Protein AF-A0A978SFB2-F1 (afdb_monomer_lite)

Secondary structure (DSSP, 8-state):
--EEEEEE--TTGGG-HHHHHHHHHHHHHHHH-TTSEEEEEETTTSPPPP--HHHHHHHTHHHH----SS-S------S-EEEETTT--EEE-TTSTT-HHHHHHHHH---EEEE-STT--

Foldseek 3Di:
DAEAEQEAQALPPPPDPVVVVSVVVVVVVCVVVVPYHYDYYYCSVVPDDDCDPVNVCVLCVVQQVPDPDDDDDDSQDQPFWWAQPVPGRIARPCPRPVHRQVVCCVPPVTHTDDTPDPPDD

Radius of gyration: 20.22 Å; chains: 1; bounding box: 39×28×58 Å

Sequence (121 aa):
MTHILHLDASSRGDHSISRTLSKEFINQWKTAHPDDTVTYRDIGHHPVPFVSEDWIAAAYEECLRVGDSRTERLRQRWIHLRICQTCGKMLCCDSSKNQHARRHYEEIGHAVISSVELGEE

Structure (mmCIF, N/CA/C/O backbone):
data_AF-A0A978SFB2-F1
#
_entry.id   AF-A0A978SFB2-F1
#
loop_
_atom_site.group_PDB
_atom_site.id
_atom_site.type_symbol
_atom_site.label_atom_id
_atom_site.label_alt_id
_atom_site.label_comp_id
_atom_site.label_asym_id
_atom_site.label_entity_id
_atom_site.label_seq_id
_atom_site.pdbx_PDB_ins_code
_atom_site.Cartn_x
_atom_site.Cartn_y
_atom_site.Cartn_z
_atom_site.occupancy
_atom_site.B_iso_or_equiv
_atom_site.auth_seq_id
_atom_site.auth_comp_id
_atom_site.auth_asym_id
_atom_site.auth_atom_id
_atom_site.pdbx_PDB_model_num
ATOM 1 N N . MET A 1 1 ? -19.684 3.973 2.010 1.00 85.50 1 MET A N 1
ATOM 2 C CA . MET A 1 1 ? -18.824 2.804 2.248 1.00 85.50 1 MET A CA 1
ATOM 3 C C . MET A 1 1 ? -17.411 3.214 1.911 1.00 85.50 1 MET A C 1
ATOM 5 O O . MET A 1 1 ? -17.116 3.483 0.751 1.00 85.50 1 MET A O 1
ATOM 9 N N . THR A 1 2 ? -16.588 3.358 2.936 1.00 94.88 2 THR A N 1
ATOM 10 C CA . THR A 1 2 ? -15.177 3.715 2.810 1.00 94.88 2 THR A CA 1
ATOM 11 C C . THR A 1 2 ? -14.344 2.438 2.839 1.00 94.88 2 THR A C 1
ATOM 13 O O . THR A 1 2 ? -14.651 1.496 3.574 1.00 94.88 2 THR A O 1
ATOM 16 N N . HIS A 1 3 ? -13.274 2.405 2.048 1.00 95.56 3 HIS A N 1
ATOM 17 C CA . HIS A 1 3 ? -12.271 1.347 2.090 1.00 95.56 3 HIS A CA 1
ATOM 18 C C . HIS A 1 3 ? -10.974 1.934 2.643 1.00 95.56 3 HIS A C 1
ATOM 20 O O . HIS A 1 3 ? -10.376 2.812 2.025 1.00 95.56 3 HIS A O 1
ATOM 26 N N . ILE A 1 4 ? -10.550 1.468 3.815 1.00 97.31 4 ILE A N 1
ATOM 27 C CA . ILE A 1 4 ? -9.327 1.923 4.476 1.00 97.31 4 ILE A CA 1
ATOM 28 C C . ILE A 1 4 ? -8.217 0.906 4.233 1.00 97.31 4 ILE A C 1
ATOM 30 O O . ILE A 1 4 ? -8.391 -0.286 4.480 1.00 97.31 4 ILE A O 1
ATOM 34 N N . LEU A 1 5 ? -7.051 1.385 3.803 1.00 97.38 5 LEU A N 1
ATOM 35 C CA . LEU A 1 5 ? -5.811 0.616 3.825 1.00 97.38 5 LEU A CA 1
ATOM 36 C C . LEU A 1 5 ? -5.027 0.978 5.092 1.00 97.38 5 LEU A C 1
ATOM 38 O O . LEU A 1 5 ? -4.457 2.064 5.185 1.00 97.38 5 LEU A O 1
ATOM 42 N N . HIS A 1 6 ? -4.988 0.071 6.065 1.00 97.62 6 HIS A N 1
ATOM 43 C CA . HIS A 1 6 ? -4.147 0.206 7.255 1.00 97.62 6 HIS A CA 1
ATOM 44 C C . HIS A 1 6 ? -2.778 -0.416 6.972 1.00 97.62 6 HIS A C 1
ATOM 46 O O . HIS A 1 6 ? -2.651 -1.636 6.865 1.00 97.62 6 HIS A O 1
ATOM 52 N N . LEU A 1 7 ? -1.760 0.436 6.838 1.00 97.31 7 LEU A N 1
ATOM 53 C CA . LEU A 1 7 ? -0.389 0.041 6.528 1.00 97.31 7 LEU A CA 1
ATOM 54 C C . LEU A 1 7 ? 0.543 0.319 7.711 1.00 97.31 7 LEU A C 1
ATOM 56 O O . LEU A 1 7 ? 0.753 1.472 8.085 1.00 97.31 7 LEU A O 1
ATOM 60 N N . ASP A 1 8 ? 1.146 -0.734 8.263 1.00 97.50 8 ASP A N 1
ATOM 61 C CA . ASP A 1 8 ? 2.161 -0.609 9.311 1.00 97.50 8 ASP A CA 1
ATOM 62 C C . ASP A 1 8 ? 3.572 -0.770 8.731 1.00 97.50 8 ASP A C 1
ATOM 64 O O . ASP A 1 8 ? 3.889 -1.774 8.092 1.00 97.50 8 ASP A O 1
ATOM 68 N N . ALA A 1 9 ? 4.443 0.204 9.008 1.00 96.31 9 ALA A N 1
ATOM 69 C CA . ALA A 1 9 ? 5.827 0.225 8.518 1.00 96.31 9 ALA A CA 1
ATOM 70 C C . ALA A 1 9 ? 6.893 -0.037 9.595 1.00 96.31 9 ALA A C 1
ATOM 72 O O . ALA A 1 9 ? 8.054 -0.286 9.285 1.00 96.31 9 ALA A O 1
ATOM 73 N N . SER A 1 10 ? 6.533 0.034 10.877 1.00 97.19 10 SER A N 1
ATOM 74 C CA . SER A 1 10 ? 7.507 -0.118 11.960 1.00 97.19 10 SER A CA 1
ATOM 75 C C . SER A 1 10 ? 7.981 -1.566 12.084 1.00 97.19 10 SER A C 1
ATOM 77 O O . SER A 1 10 ? 7.171 -2.453 12.308 1.00 97.19 10 SER A O 1
ATOM 79 N N . SER A 1 11 ? 9.285 -1.826 12.068 1.00 94.94 11 SER A N 1
ATOM 80 C CA . SER A 1 11 ? 9.842 -3.174 12.287 1.00 94.94 11 SER A CA 1
ATOM 81 C C . SER A 1 11 ? 9.791 -3.657 13.746 1.00 94.94 11 SER A C 1
ATOM 83 O O . SER A 1 11 ? 10.181 -4.780 14.041 1.00 94.94 11 SER A O 1
ATOM 85 N N . ARG A 1 12 ? 9.333 -2.818 14.686 1.00 95.50 12 ARG A N 1
ATOM 86 C CA . ARG A 1 12 ? 9.421 -3.069 16.139 1.00 95.50 12 ARG A CA 1
ATOM 87 C C . ARG A 1 12 ? 8.321 -3.976 16.713 1.00 95.50 12 ARG A C 1
ATOM 89 O O . ARG A 1 12 ? 8.287 -4.150 17.929 1.00 95.50 12 ARG A O 1
ATOM 96 N N . GLY A 1 13 ? 7.420 -4.499 15.878 1.00 91.31 13 GLY A N 1
ATOM 97 C CA . GLY A 1 13 ? 6.294 -5.345 16.292 1.00 91.31 13 GLY A CA 1
ATOM 98 C C . GLY A 1 13 ? 5.540 -4.824 17.516 1.00 91.31 13 GLY A C 1
ATOM 99 O O . GLY A 1 13 ? 5.177 -3.648 17.557 1.00 91.31 13 GLY A O 1
ATOM 100 N N . ASP A 1 14 ? 5.351 -5.679 18.519 1.00 91.19 14 ASP A N 1
ATOM 101 C CA . ASP A 1 14 ? 4.582 -5.380 19.739 1.00 91.19 14 ASP A CA 1
ATOM 102 C C . ASP A 1 14 ? 5.169 -4.239 20.587 1.00 91.19 14 ASP A C 1
ATOM 104 O O . ASP A 1 14 ? 4.476 -3.635 21.402 1.00 91.19 14 ASP A O 1
ATOM 108 N N . HIS A 1 15 ? 6.440 -3.886 20.379 1.00 96.50 15 HIS A N 1
ATOM 109 C CA . HIS A 1 15 ? 7.087 -2.756 21.050 1.00 96.50 15 HIS A CA 1
ATOM 110 C C . HIS A 1 15 ? 6.945 -1.433 20.280 1.00 96.50 15 HIS A C 1
ATOM 112 O O . HIS A 1 15 ? 7.594 -0.437 20.622 1.00 96.50 15 HIS A O 1
ATOM 118 N N . SER A 1 16 ? 6.161 -1.413 19.202 1.00 98.12 16 SER A N 1
ATOM 119 C CA . SER A 1 16 ? 5.967 -0.237 18.364 1.00 98.12 16 SER A CA 1
ATOM 120 C C . SER A 1 16 ? 4.798 0.623 18.834 1.00 98.12 16 SER A C 1
ATOM 122 O O . SER A 1 16 ? 3.635 0.260 18.684 1.00 98.12 16 SER A O 1
ATOM 124 N N . ILE A 1 17 ? 5.108 1.830 19.307 1.00 98.19 17 ILE A N 1
ATOM 125 C CA . ILE A 1 17 ? 4.091 2.821 19.686 1.00 98.19 17 ILE A CA 1
ATOM 126 C C . ILE A 1 17 ? 3.215 3.201 18.482 1.00 98.19 17 ILE A C 1
ATOM 128 O O . ILE A 1 17 ? 2.004 3.337 18.630 1.00 98.19 17 ILE A O 1
ATOM 132 N N . SER A 1 18 ? 3.792 3.340 17.281 1.00 98.00 18 SER A N 1
ATOM 133 C CA . SER A 1 18 ? 3.015 3.731 16.099 1.00 98.00 18 SER A CA 1
ATOM 134 C C . SER A 1 18 ? 2.014 2.659 15.669 1.00 98.00 18 SER A C 1
ATOM 136 O O . SER A 1 18 ? 0.905 3.017 15.285 1.00 98.00 18 SER A O 1
ATOM 138 N N . ARG A 1 19 ? 2.358 1.369 15.803 1.00 97.88 19 ARG A N 1
ATOM 139 C CA . ARG A 1 19 ? 1.421 0.256 15.561 1.00 97.88 19 ARG A CA 1
ATOM 140 C C . ARG A 1 19 ? 0.288 0.231 16.580 1.00 97.88 19 ARG A C 1
ATOM 142 O O . ARG A 1 19 ? -0.860 0.001 16.218 1.00 97.88 19 ARG A O 1
ATOM 149 N N . THR A 1 20 ? 0.595 0.494 17.851 1.00 98.19 20 THR A N 1
ATOM 150 C CA . THR A 1 20 ? -0.435 0.591 18.893 1.00 98.19 20 THR A CA 1
ATOM 151 C C . THR A 1 20 ? -1.424 1.708 18.571 1.00 98.19 20 THR A C 1
ATOM 153 O O . THR A 1 20 ? -2.628 1.479 18.580 1.00 98.19 20 THR A O 1
ATOM 156 N N . LEU A 1 21 ? -0.934 2.899 18.216 1.00 98.25 21 LEU A N 1
ATOM 157 C CA . LEU A 1 21 ? -1.797 4.038 17.891 1.00 98.25 21 LEU A CA 1
ATOM 158 C C . LEU A 1 21 ? -2.650 3.799 16.635 1.00 98.25 21 LEU A C 1
ATOM 160 O O . LEU A 1 21 ? -3.844 4.096 16.649 1.00 98.25 21 LEU A O 1
ATOM 164 N N . SER A 1 22 ? -2.068 3.250 15.562 1.00 97.62 22 SER A N 1
ATOM 165 C CA . SER A 1 22 ? -2.809 2.953 14.327 1.00 97.62 22 SER A CA 1
ATOM 166 C C . SER A 1 22 ? -3.882 1.881 14.551 1.00 97.62 22 SER A C 1
ATOM 168 O O . SER A 1 22 ? -5.009 2.029 14.075 1.00 97.62 22 SER A O 1
ATOM 170 N N . LYS A 1 23 ? -3.580 0.850 15.351 1.00 97.50 23 LYS A N 1
ATOM 171 C CA . LYS A 1 23 ? -4.546 -0.178 15.760 1.00 97.50 23 LYS A CA 1
ATOM 172 C C . LYS A 1 23 ? -5.716 0.411 16.548 1.00 97.50 23 LYS A C 1
ATOM 174 O O . LYS A 1 23 ? -6.864 0.095 16.243 1.00 97.50 23 LYS A O 1
ATOM 179 N N . GLU A 1 24 ? -5.448 1.282 17.520 1.00 98.19 24 GLU A N 1
ATOM 180 C CA . GLU A 1 24 ? -6.506 1.935 18.301 1.00 98.19 24 GLU A CA 1
ATOM 181 C C . GLU A 1 24 ? -7.415 2.807 17.429 1.00 98.19 24 GLU A C 1
ATOM 183 O O . GLU A 1 24 ? -8.638 2.762 17.573 1.00 98.19 24 GLU A O 1
ATOM 188 N N . PHE A 1 25 ? -6.845 3.537 16.467 1.00 98.25 25 PHE A N 1
ATOM 189 C CA . PHE A 1 25 ? -7.629 4.299 15.497 1.00 98.25 25 PHE A CA 1
ATOM 190 C C . PHE A 1 25 ? -8.574 3.399 14.685 1.00 98.25 25 PHE A C 1
ATOM 192 O O . PHE A 1 25 ? -9.766 3.685 14.591 1.00 98.25 25 PHE A O 1
ATOM 199 N N . ILE A 1 26 ? -8.072 2.289 14.133 1.00 98.25 26 ILE A N 1
ATOM 200 C CA . ILE A 1 26 ? -8.886 1.366 13.326 1.00 98.25 26 ILE A CA 1
ATOM 201 C C . ILE A 1 26 ? -9.980 0.689 14.160 1.00 98.25 26 ILE A C 1
ATOM 203 O O . ILE A 1 26 ? -11.112 0.563 13.688 1.00 98.25 26 ILE A O 1
ATOM 207 N N . ASN A 1 27 ? -9.681 0.308 15.406 1.00 98.00 27 ASN A N 1
ATOM 208 C CA . ASN A 1 27 ? -10.673 -0.254 16.327 1.00 98.00 27 ASN A CA 1
ATOM 209 C C . ASN A 1 27 ? -11.828 0.729 16.573 1.00 98.00 27 ASN A C 1
ATOM 211 O O . ASN A 1 27 ? -13.003 0.355 16.490 1.00 98.00 27 ASN A O 1
ATOM 215 N N . GLN A 1 28 ? -11.505 2.000 16.828 1.00 98.38 28 GLN A N 1
ATOM 216 C CA . GLN A 1 28 ? -12.510 3.047 17.019 1.00 98.38 28 GLN A CA 1
ATOM 217 C C . GLN A 1 28 ? -13.284 3.323 15.725 1.00 98.38 28 GLN A C 1
ATOM 219 O O . GLN A 1 28 ? -14.511 3.425 15.759 1.00 98.38 28 GLN A O 1
ATOM 224 N N . TRP A 1 29 ? -12.602 3.355 14.575 1.00 98.06 29 TRP A N 1
ATOM 225 C CA . TRP A 1 29 ? -13.246 3.556 13.278 1.00 98.06 29 TRP A CA 1
ATOM 226 C C . TRP A 1 29 ? -14.285 2.479 12.987 1.00 98.06 29 TRP A C 1
ATOM 228 O O . TRP A 1 29 ? -15.422 2.810 12.673 1.00 98.06 29 TRP A O 1
ATOM 238 N N . LYS A 1 30 ? -13.924 1.198 13.124 1.00 97.50 30 LYS A N 1
ATOM 239 C CA . LYS A 1 30 ? -14.837 0.075 12.861 1.00 97.50 30 LYS A CA 1
ATOM 240 C C . LYS A 1 30 ? -15.991 -0.002 13.853 1.00 97.50 30 LYS A C 1
ATOM 242 O O . LYS A 1 30 ? -17.050 -0.503 13.494 1.00 97.50 30 LYS A O 1
ATOM 247 N N . THR A 1 31 ? -15.804 0.518 15.064 1.00 98.06 31 THR A N 1
ATOM 248 C CA . THR A 1 31 ? -16.894 0.673 16.035 1.00 98.06 31 THR A CA 1
ATOM 249 C C . THR A 1 31 ? -17.905 1.721 15.561 1.00 98.06 31 THR A C 1
ATOM 251 O O . THR A 1 31 ? -19.106 1.481 15.629 1.00 98.06 31 THR A O 1
ATOM 254 N N . ALA A 1 32 ? -17.435 2.865 15.052 1.00 98.00 32 ALA A N 1
ATOM 255 C CA . ALA A 1 32 ? -18.300 3.940 14.559 1.00 98.00 32 ALA A CA 1
ATOM 256 C C . ALA A 1 32 ? -18.884 3.670 13.156 1.00 98.00 32 ALA A C 1
ATOM 258 O O . ALA A 1 32 ? -19.985 4.121 12.849 1.00 98.00 32 ALA A O 1
ATOM 259 N N . HIS A 1 33 ? -18.160 2.925 12.318 1.00 98.00 33 HIS A N 1
ATOM 260 C CA . HIS A 1 33 ? -18.487 2.647 10.919 1.00 98.00 33 HIS A CA 1
ATOM 261 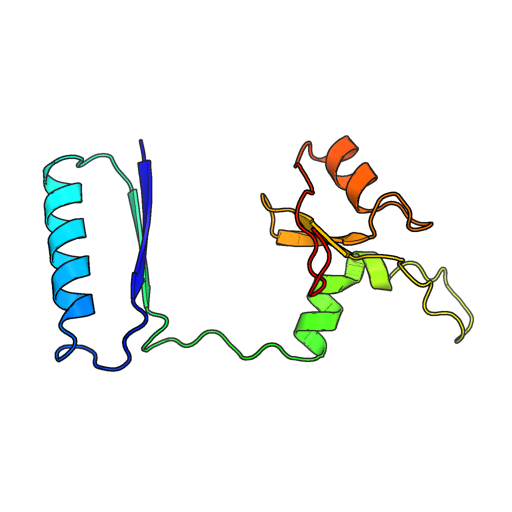C C . HIS A 1 33 ? -18.385 1.134 10.648 1.00 98.00 33 HIS A C 1
ATOM 263 O O . HIS A 1 33 ? -17.430 0.666 10.014 1.00 98.00 33 HIS A O 1
ATOM 269 N N . PRO A 1 34 ? -19.344 0.331 11.145 1.00 96.94 34 PRO A N 1
ATOM 270 C CA . PRO A 1 34 ? -19.273 -1.129 11.066 1.00 96.94 34 PRO A CA 1
ATOM 271 C C . PRO A 1 34 ? -19.259 -1.653 9.626 1.00 96.94 34 PRO A C 1
ATOM 273 O O . PRO A 1 34 ? -18.593 -2.657 9.357 1.00 96.94 34 PRO A O 1
ATOM 276 N N . ASP A 1 35 ? -19.902 -0.937 8.703 1.00 97.62 35 ASP A N 1
ATOM 277 C CA . ASP A 1 35 ? -20.036 -1.321 7.293 1.00 97.62 35 ASP A CA 1
ATOM 278 C C . ASP A 1 35 ? -18.815 -0.959 6.429 1.00 97.62 35 ASP A C 1
ATOM 280 O O . ASP A 1 35 ? -18.721 -1.380 5.275 1.00 97.62 35 ASP A O 1
ATOM 284 N N . ASP A 1 36 ? -17.858 -0.192 6.961 1.00 97.62 36 ASP A N 1
ATOM 285 C CA . ASP A 1 36 ? -16.640 0.154 6.230 1.00 97.62 36 ASP A CA 1
ATOM 286 C C . ASP A 1 36 ? -15.652 -1.018 6.196 1.00 97.62 36 ASP A C 1
ATOM 288 O O . ASP A 1 36 ? -15.547 -1.824 7.128 1.00 97.62 36 ASP A O 1
ATOM 292 N N . THR A 1 37 ? -14.884 -1.118 5.114 1.00 97.56 37 THR A N 1
ATOM 293 C CA . THR A 1 37 ? -13.915 -2.206 4.924 1.00 97.56 37 THR A CA 1
ATOM 294 C C . THR A 1 37 ? -12.515 -1.737 5.296 1.00 97.56 37 THR A C 1
ATOM 296 O O . THR A 1 37 ? -12.108 -0.643 4.911 1.00 97.56 37 THR A O 1
ATOM 299 N N . VAL A 1 38 ? -11.753 -2.579 5.997 1.00 97.38 38 VAL A N 1
ATOM 300 C CA . VAL A 1 38 ? -10.344 -2.316 6.318 1.00 97.38 38 VAL A CA 1
ATOM 301 C C . VAL A 1 38 ? -9.486 -3.442 5.758 1.00 97.38 38 VAL A C 1
ATOM 303 O O . VAL A 1 38 ? -9.664 -4.603 6.121 1.00 97.38 38 VAL A O 1
ATOM 306 N N . THR A 1 39 ? -8.536 -3.087 4.900 1.00 97.50 39 THR A N 1
ATOM 307 C CA . THR A 1 39 ? -7.483 -3.981 4.416 1.00 97.50 39 THR A CA 1
ATOM 308 C C . THR A 1 39 ? -6.213 -3.694 5.205 1.00 97.50 39 THR A C 1
ATOM 310 O O . THR A 1 39 ? -5.743 -2.558 5.224 1.00 97.50 39 THR A O 1
ATOM 313 N N . TYR A 1 40 ? -5.648 -4.712 5.852 1.00 96.75 40 TYR A N 1
ATOM 314 C CA . TYR A 1 40 ? -4.413 -4.585 6.627 1.00 96.75 40 TYR A CA 1
ATOM 315 C C . TYR A 1 40 ? -3.189 -5.045 5.826 1.00 96.75 40 TYR A C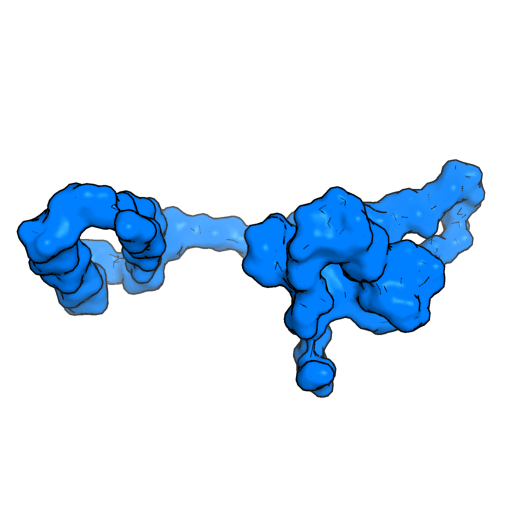 1
ATOM 317 O O . TYR A 1 40 ? -3.221 -6.104 5.193 1.00 96.75 40 TYR A O 1
ATOM 325 N N . ARG A 1 41 ? -2.091 -4.280 5.876 1.00 95.94 41 ARG A N 1
ATOM 326 C CA . ARG A 1 41 ? -0.800 -4.644 5.278 1.00 95.94 41 ARG A CA 1
ATOM 327 C C . ARG A 1 41 ? 0.361 -4.284 6.204 1.00 95.94 41 ARG A C 1
ATOM 329 O O . ARG A 1 41 ? 0.651 -3.115 6.433 1.00 95.94 41 ARG A O 1
ATOM 336 N N . ASP A 1 42 ? 1.086 -5.297 6.661 1.00 96.38 42 ASP A N 1
ATOM 337 C CA . ASP A 1 42 ? 2.296 -5.117 7.465 1.00 96.38 42 ASP A CA 1
ATOM 338 C C . ASP A 1 42 ? 3.545 -5.172 6.577 1.00 96.38 42 ASP A C 1
ATOM 340 O O . ASP A 1 42 ? 4.008 -6.255 6.224 1.00 96.38 42 ASP A O 1
ATOM 344 N N . ILE A 1 43 ? 4.097 -4.013 6.210 1.00 96.12 43 ILE A N 1
ATOM 345 C CA . ILE A 1 43 ? 5.349 -3.952 5.436 1.00 96.12 43 ILE A CA 1
ATOM 346 C C . ILE A 1 43 ? 6.598 -3.970 6.327 1.00 96.12 43 ILE A C 1
ATOM 348 O O . ILE A 1 43 ? 7.697 -4.186 5.826 1.00 96.12 43 ILE A O 1
ATOM 352 N N . GLY A 1 44 ? 6.444 -3.743 7.636 1.00 94.06 44 GLY A N 1
ATOM 353 C CA . GLY A 1 44 ? 7.549 -3.792 8.593 1.00 94.06 44 GLY A CA 1
ATOM 354 C C . GLY A 1 44 ? 8.047 -5.217 8.852 1.00 94.06 44 GLY A C 1
ATOM 355 O O . GLY A 1 44 ? 9.244 -5.409 9.052 1.00 94.06 44 GLY A O 1
ATOM 356 N N . HIS A 1 45 ? 7.148 -6.206 8.824 1.00 94.25 45 HIS A N 1
ATOM 357 C CA . HIS A 1 45 ? 7.484 -7.631 8.944 1.00 94.25 45 HIS A CA 1
ATOM 358 C C . HIS A 1 45 ? 7.396 -8.401 7.621 1.00 94.25 45 HIS A C 1
ATOM 360 O O . HIS A 1 45 ? 8.100 -9.397 7.458 1.00 94.25 45 HIS A O 1
ATOM 366 N N . HIS A 1 46 ? 6.575 -7.951 6.667 1.00 93.19 46 HIS A N 1
ATOM 367 C CA . HIS A 1 46 ? 6.513 -8.519 5.317 1.00 93.19 46 HIS A CA 1
ATOM 368 C C . HIS A 1 46 ? 6.993 -7.482 4.297 1.00 93.19 46 HIS A C 1
ATOM 370 O O . HIS A 1 46 ? 6.169 -6.863 3.607 1.00 93.19 46 HIS A O 1
ATOM 376 N N . PRO A 1 47 ? 8.319 -7.259 4.216 1.00 89.25 47 PRO A N 1
ATOM 377 C CA . PRO A 1 47 ? 8.878 -6.219 3.374 1.00 89.25 47 PRO A CA 1
ATOM 378 C C . PRO A 1 47 ? 8.484 -6.434 1.917 1.00 89.25 47 PRO A C 1
ATOM 380 O O . PRO A 1 47 ? 8.383 -7.560 1.422 1.00 89.25 47 PRO A O 1
ATOM 383 N N . VAL A 1 48 ? 8.256 -5.322 1.226 1.00 88.56 48 VAL A N 1
ATOM 384 C CA . VAL A 1 48 ? 8.073 -5.339 -0.223 1.00 88.56 48 VAL A CA 1
ATOM 385 C C . VAL A 1 48 ? 9.401 -5.782 -0.851 1.00 88.56 48 VAL A C 1
ATOM 387 O O . VAL A 1 48 ? 10.453 -5.323 -0.394 1.00 88.56 48 VAL A O 1
ATOM 390 N N . PRO A 1 49 ? 9.389 -6.672 -1.861 1.00 84.75 49 PRO A N 1
ATOM 391 C CA . PRO A 1 49 ? 10.600 -7.015 -2.592 1.00 84.75 49 PRO A CA 1
ATOM 392 C C . PRO A 1 49 ? 11.300 -5.759 -3.112 1.00 84.75 49 PRO A C 1
ATOM 394 O O . PRO A 1 49 ? 10.646 -4.784 -3.488 1.00 84.75 49 PRO A O 1
ATOM 397 N N . PHE A 1 50 ? 12.630 -5.791 -3.154 1.00 85.25 50 PHE A N 1
ATOM 398 C CA . PHE A 1 50 ? 13.382 -4.729 -3.808 1.00 85.25 50 PHE A CA 1
ATOM 399 C C . PHE A 1 50 ? 12.986 -4.628 -5.281 1.00 85.25 50 PHE A C 1
ATOM 401 O O . PHE A 1 50 ? 12.702 -5.633 -5.936 1.00 85.25 50 PHE A O 1
ATOM 408 N N . VAL A 1 51 ? 13.011 -3.404 -5.799 1.00 82.69 51 VAL A N 1
ATOM 409 C CA . VAL A 1 51 ? 12.859 -3.153 -7.230 1.00 82.69 51 VAL A CA 1
ATOM 410 C C . VAL A 1 51 ? 14.041 -3.802 -7.956 1.00 82.69 51 VAL A C 1
ATOM 412 O O . VAL A 1 51 ? 15.189 -3.423 -7.727 1.00 82.69 51 VAL A O 1
ATOM 415 N N . SER A 1 52 ? 13.763 -4.798 -8.798 1.00 79.31 52 SER A N 1
ATOM 416 C CA . SER A 1 52 ? 14.758 -5.499 -9.620 1.00 79.31 52 SER A CA 1
ATOM 417 C C . SER A 1 52 ? 14.729 -5.019 -11.072 1.00 79.31 52 SER A C 1
ATOM 419 O O . SER A 1 52 ? 13.766 -4.386 -11.502 1.00 79.31 52 SER A O 1
ATOM 421 N N . GLU A 1 53 ? 15.765 -5.348 -11.849 1.00 73.31 53 GLU A N 1
ATOM 422 C CA . GLU A 1 53 ? 15.767 -5.099 -13.298 1.00 73.31 53 GLU A CA 1
ATOM 423 C C . GLU A 1 53 ? 14.597 -5.809 -13.992 1.00 73.31 53 GLU A C 1
ATOM 425 O O . GLU A 1 53 ? 13.916 -5.188 -14.801 1.00 73.31 53 GLU A O 1
ATOM 430 N N . ASP A 1 54 ? 14.290 -7.052 -13.612 1.00 71.00 54 ASP A N 1
ATOM 431 C CA . ASP A 1 54 ? 13.130 -7.783 -14.138 1.00 71.00 54 ASP A CA 1
ATOM 432 C C . ASP A 1 54 ? 11.807 -7.093 -13.786 1.00 71.00 54 ASP A C 1
ATOM 434 O O . ASP A 1 54 ? 10.916 -6.994 -14.627 1.00 71.00 54 ASP A O 1
ATOM 438 N N . TRP A 1 55 ? 11.676 -6.575 -12.558 1.00 78.50 55 TRP A N 1
ATOM 439 C CA . TRP A 1 55 ? 10.499 -5.804 -12.157 1.00 78.50 55 TRP A CA 1
ATOM 440 C C . TRP A 1 55 ? 10.382 -4.518 -12.975 1.00 78.50 55 TRP A C 1
ATOM 442 O O . TRP A 1 55 ? 9.293 -4.193 -13.434 1.00 78.50 55 TRP A O 1
ATOM 452 N N . ILE A 1 56 ? 11.497 -3.812 -13.198 1.00 73.06 56 ILE A N 1
ATOM 453 C CA . ILE A 1 56 ? 11.565 -2.617 -14.048 1.00 73.06 56 ILE A CA 1
ATOM 454 C C . ILE A 1 56 ? 11.132 -2.988 -15.470 1.00 73.06 56 ILE A C 1
ATOM 456 O O . ILE A 1 56 ? 10.196 -2.396 -15.998 1.00 73.06 56 ILE A O 1
ATOM 460 N N . ALA A 1 57 ? 11.749 -4.000 -16.078 1.00 68.62 57 ALA A N 1
ATOM 461 C CA . ALA A 1 57 ? 11.436 -4.444 -17.430 1.00 68.62 57 ALA A CA 1
ATOM 462 C C . ALA A 1 57 ? 9.959 -4.840 -17.580 1.00 68.62 57 ALA A C 1
ATOM 464 O O . ALA A 1 57 ? 9.319 -4.411 -18.537 1.00 68.62 57 ALA A O 1
ATOM 465 N N . ALA A 1 58 ? 9.400 -5.579 -16.618 1.00 65.94 58 ALA A N 1
ATOM 466 C CA . ALA A 1 58 ? 7.986 -5.949 -16.598 1.00 65.94 58 ALA A CA 1
ATOM 467 C C . ALA A 1 58 ? 7.069 -4.729 -16.412 1.00 65.94 58 ALA A C 1
ATOM 469 O O . ALA A 1 58 ? 6.081 -4.570 -17.128 1.00 65.94 58 ALA A O 1
ATOM 470 N N . ALA A 1 59 ? 7.412 -3.818 -15.498 1.00 70.06 59 ALA A N 1
ATOM 471 C CA . ALA A 1 59 ? 6.648 -2.595 -15.273 1.00 70.06 59 ALA A CA 1
ATOM 472 C C . ALA A 1 59 ? 6.628 -1.687 -16.517 1.00 70.06 59 ALA A C 1
ATOM 474 O O . ALA A 1 59 ? 5.653 -0.968 -16.731 1.00 70.06 59 ALA A O 1
ATOM 475 N N . TYR A 1 60 ? 7.667 -1.758 -17.356 1.00 68.81 60 TYR A N 1
ATOM 476 C CA . TYR A 1 60 ? 7.794 -1.025 -18.618 1.00 68.81 60 TYR A CA 1
ATOM 477 C C . TYR A 1 60 ? 7.498 -1.867 -19.870 1.00 68.81 60 TYR A C 1
ATOM 479 O O . TYR A 1 60 ? 7.710 -1.372 -20.981 1.00 68.81 60 TYR A O 1
ATOM 487 N N . GLU A 1 61 ? 7.007 -3.106 -19.735 1.00 65.62 61 GLU A N 1
ATOM 488 C CA . GLU A 1 61 ? 6.928 -4.073 -20.841 1.00 65.62 61 GLU A CA 1
ATOM 489 C C . GLU A 1 61 ? 6.135 -3.514 -22.027 1.00 65.62 61 GLU A C 1
ATOM 491 O O . GLU A 1 61 ? 6.578 -3.600 -23.167 1.00 65.62 61 GLU A O 1
ATOM 496 N N . GLU A 1 62 ? 5.021 -2.825 -21.777 1.00 64.50 62 GLU A N 1
ATOM 497 C CA . GLU A 1 62 ? 4.181 -2.229 -22.825 1.00 64.50 62 GLU A CA 1
ATOM 498 C C . GLU A 1 62 ? 4.925 -1.146 -23.638 1.00 64.50 62 GLU A C 1
ATOM 500 O O . GLU A 1 62 ? 4.747 -1.033 -24.851 1.00 64.50 62 GLU A O 1
ATOM 505 N N . CYS A 1 63 ? 5.850 -0.409 -23.014 1.00 60.56 63 CYS A N 1
ATOM 506 C CA . CYS A 1 63 ? 6.716 0.549 -23.708 1.00 60.56 63 CYS A CA 1
ATOM 507 C C . CYS A 1 63 ? 7.927 -0.106 -24.380 1.00 60.56 63 CYS A C 1
ATOM 509 O O . CYS A 1 63 ? 8.389 0.382 -25.413 1.00 60.56 63 CYS A O 1
ATOM 511 N N . LEU A 1 64 ? 8.426 -1.203 -23.811 1.00 58.34 64 LEU A N 1
ATOM 512 C CA . LEU A 1 64 ? 9.582 -1.951 -24.302 1.00 58.34 64 LEU A CA 1
ATOM 513 C C . LEU A 1 64 ? 9.245 -2.880 -25.479 1.00 58.34 64 LEU A C 1
ATOM 515 O O . LEU A 1 64 ? 10.106 -3.122 -26.322 1.00 58.34 64 LEU A O 1
ATOM 519 N N . ARG A 1 65 ? 8.006 -3.383 -25.574 1.00 56.06 65 ARG A N 1
ATOM 520 C CA . ARG A 1 65 ? 7.600 -4.419 -26.543 1.00 56.06 65 ARG A CA 1
ATOM 521 C C . ARG A 1 65 ? 7.322 -3.905 -27.957 1.00 56.06 65 ARG A C 1
ATOM 523 O O . ARG A 1 65 ? 7.092 -4.713 -28.852 1.00 56.06 65 ARG A O 1
ATOM 530 N N . VAL A 1 66 ? 7.369 -2.592 -28.207 1.00 50.78 66 VAL A N 1
ATOM 531 C CA . VAL A 1 66 ? 7.235 -2.045 -29.573 1.00 50.78 66 VAL A CA 1
ATOM 532 C C . VAL A 1 66 ? 8.587 -2.083 -30.295 1.00 50.78 66 VAL A C 1
ATOM 534 O O . VAL A 1 66 ? 9.203 -1.063 -30.605 1.00 50.78 66 VAL A O 1
ATOM 537 N N . GLY A 1 67 ? 9.038 -3.305 -30.560 1.00 46.25 67 GLY A N 1
ATOM 538 C CA . GLY A 1 67 ? 9.957 -3.650 -31.632 1.00 46.25 67 GLY A CA 1
ATOM 539 C C . GLY A 1 67 ? 9.266 -4.723 -32.460 1.00 46.25 67 GLY A C 1
ATOM 540 O O . GLY A 1 67 ? 9.159 -5.862 -32.009 1.00 46.25 67 GLY A O 1
ATOM 541 N N . ASP A 1 68 ? 8.733 -4.351 -33.626 1.00 43.41 68 ASP A N 1
ATOM 542 C CA . ASP A 1 68 ? 8.231 -5.342 -34.575 1.00 43.41 68 ASP A CA 1
ATOM 543 C C . ASP A 1 68 ? 9.375 -6.298 -34.931 1.00 43.41 68 ASP A C 1
ATOM 545 O O . ASP A 1 68 ? 10.546 -5.925 -35.022 1.00 43.41 68 ASP A O 1
ATOM 549 N N . SER A 1 69 ? 8.997 -7.557 -35.033 1.00 47.16 69 SER A N 1
ATOM 550 C CA . SER A 1 69 ? 9.824 -8.709 -35.301 1.00 47.16 69 SER A CA 1
ATOM 551 C C . SER A 1 69 ? 10.935 -8.458 -36.332 1.00 47.16 69 SER A C 1
ATOM 553 O O . SER A 1 69 ? 10.705 -8.037 -37.462 1.00 47.16 69 SER A O 1
ATOM 555 N N . ARG A 1 70 ? 12.144 -8.870 -35.925 1.00 45.38 70 ARG A N 1
ATOM 556 C CA . ARG A 1 70 ? 13.430 -8.898 -36.644 1.00 45.38 70 ARG A CA 1
ATOM 557 C C . ARG A 1 70 ? 14.249 -7.611 -36.565 1.00 45.38 70 ARG A C 1
ATOM 559 O O . ARG A 1 70 ? 13.895 -6.561 -37.085 1.00 45.38 70 ARG A O 1
ATOM 566 N N . THR A 1 71 ? 15.467 -7.823 -36.071 1.00 39.59 71 THR A N 1
ATOM 567 C CA . THR A 1 71 ? 16.639 -6.940 -36.024 1.00 39.59 71 THR A CA 1
ATOM 568 C C . THR A 1 71 ? 16.870 -6.286 -34.665 1.00 39.59 71 THR A C 1
ATOM 570 O O . THR A 1 71 ? 16.240 -5.320 -34.252 1.00 39.59 71 THR A O 1
ATOM 573 N N . GLU A 1 72 ? 17.868 -6.845 -33.996 1.00 46.88 72 GLU A N 1
ATOM 574 C CA . GLU A 1 72 ? 18.646 -6.316 -32.889 1.00 46.88 72 GLU A CA 1
ATOM 575 C C . GLU A 1 72 ? 19.246 -4.938 -33.224 1.00 46.88 72 GLU A C 1
ATOM 577 O O . GLU A 1 72 ? 20.419 -4.802 -33.571 1.00 46.88 72 GLU A O 1
ATOM 582 N N . ARG A 1 73 ? 18.406 -3.899 -33.198 1.00 38.53 73 ARG A N 1
ATOM 583 C CA . ARG A 1 73 ? 18.766 -2.484 -33.032 1.00 38.53 73 ARG A CA 1
ATOM 584 C C . ARG A 1 73 ? 17.505 -1.638 -33.134 1.00 38.53 73 ARG A C 1
ATOM 586 O O . ARG A 1 73 ? 17.026 -1.366 -34.225 1.00 38.53 73 ARG A O 1
ATOM 593 N N . LEU A 1 74 ? 17.013 -1.213 -31.974 1.00 38.84 74 LEU A N 1
ATOM 594 C CA . LEU A 1 74 ? 16.589 0.149 -31.624 1.00 38.84 74 LEU A CA 1
ATOM 595 C C . LEU A 1 74 ? 15.557 0.037 -30.501 1.00 38.84 74 LEU A C 1
ATOM 597 O O . LEU A 1 74 ? 14.365 -0.125 -30.742 1.00 38.84 74 LEU A O 1
ATOM 601 N N . ARG A 1 75 ? 16.041 0.186 -29.261 1.00 47.16 75 ARG A N 1
ATOM 602 C CA . ARG A 1 75 ? 15.273 0.790 -28.167 1.00 47.16 75 ARG A CA 1
ATOM 603 C C . ARG A 1 75 ? 14.549 2.009 -28.749 1.00 47.16 75 ARG A C 1
ATOM 605 O O . ARG A 1 75 ? 15.195 3.037 -28.960 1.00 47.16 75 ARG A O 1
ATOM 612 N N . GLN A 1 76 ? 13.267 1.912 -29.100 1.00 53.62 76 GLN A N 1
ATOM 613 C CA . GLN A 1 76 ? 12.538 3.112 -29.494 1.00 53.62 76 GLN A CA 1
ATOM 614 C C . GLN A 1 76 ? 12.387 3.956 -28.231 1.00 53.62 76 GLN A C 1
ATOM 616 O O . GLN A 1 76 ? 11.686 3.574 -27.300 1.00 53.62 76 GLN A O 1
ATOM 621 N N . ARG A 1 77 ? 13.140 5.060 -28.181 1.00 58.47 77 ARG A N 1
ATOM 622 C CA . ARG A 1 77 ? 13.156 6.006 -27.063 1.00 58.47 77 ARG A CA 1
ATOM 623 C C . ARG A 1 77 ? 11.741 6.538 -26.859 1.00 58.47 77 ARG A C 1
ATOM 625 O O . ARG A 1 77 ? 11.242 7.299 -27.686 1.00 58.47 77 ARG A O 1
ATOM 632 N N . TRP A 1 78 ? 11.104 6.151 -25.760 1.00 67.81 78 TRP A N 1
ATOM 633 C CA . TRP A 1 78 ? 10.119 7.025 -25.137 1.00 67.81 78 TRP A CA 1
ATOM 634 C C . TRP A 1 78 ? 10.829 8.318 -24.727 1.00 67.81 78 TRP A C 1
ATOM 636 O O . TRP A 1 78 ? 12.027 8.310 -24.434 1.00 67.81 78 TRP A O 1
ATOM 646 N N . ILE A 1 79 ? 10.104 9.431 -24.789 1.00 71.75 79 ILE A N 1
ATOM 647 C CA . ILE A 1 79 ? 10.635 10.719 -24.340 1.00 71.75 79 ILE A CA 1
ATOM 648 C C . ILE A 1 79 ? 10.511 10.773 -22.824 1.00 71.75 79 ILE A C 1
ATOM 650 O O . ILE A 1 79 ? 11.527 10.867 -22.152 1.00 71.75 79 ILE A O 1
ATOM 654 N N . HIS A 1 80 ? 9.285 10.590 -22.326 1.00 76.12 80 HIS A N 1
ATOM 655 C CA . HIS A 1 80 ? 9.001 10.484 -20.904 1.00 76.12 80 HIS A CA 1
ATOM 656 C C . HIS A 1 80 ? 8.019 9.359 -20.618 1.00 76.12 80 HIS A C 1
ATOM 658 O O . HIS A 1 80 ? 7.160 9.015 -21.445 1.00 76.12 80 HIS A O 1
ATOM 664 N N . LEU A 1 81 ? 8.137 8.812 -19.417 1.00 78.56 81 LEU A N 1
ATOM 665 C CA . LEU A 1 81 ? 7.222 7.814 -18.892 1.00 78.56 81 LEU A CA 1
ATOM 666 C C . LEU A 1 81 ? 6.189 8.470 -17.976 1.00 78.56 81 LEU A C 1
ATOM 668 O O . LEU A 1 81 ? 6.442 9.465 -17.291 1.00 78.56 81 LEU A O 1
ATOM 672 N N . ARG A 1 82 ? 4.989 7.907 -17.991 1.00 80.38 82 ARG A N 1
ATOM 673 C CA . ARG A 1 82 ? 3.874 8.300 -17.141 1.00 8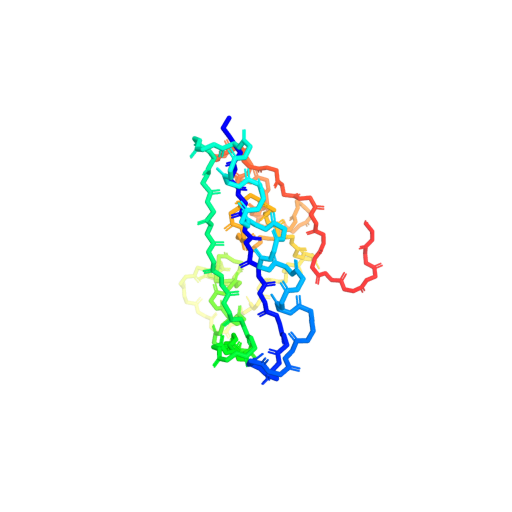0.38 82 ARG A CA 1
ATOM 674 C C . ARG A 1 82 ? 3.306 7.056 -16.481 1.00 80.38 82 ARG A C 1
ATOM 676 O O . ARG A 1 82 ? 3.264 5.995 -17.101 1.00 80.38 82 ARG A O 1
ATOM 683 N N . ILE A 1 83 ? 2.854 7.190 -15.243 1.00 80.44 83 ILE A N 1
ATOM 684 C CA . ILE A 1 83 ? 2.158 6.119 -14.530 1.00 80.44 83 ILE A CA 1
ATOM 685 C C . ILE A 1 83 ? 0.667 6.436 -14.439 1.00 80.44 83 ILE A C 1
ATOM 687 O O . ILE A 1 83 ? 0.259 7.553 -14.106 1.00 80.44 83 ILE A O 1
ATOM 691 N N . CYS A 1 84 ? -0.164 5.444 -14.747 1.00 82.81 84 CYS A N 1
ATOM 692 C CA . CYS A 1 84 ? -1.588 5.519 -14.475 1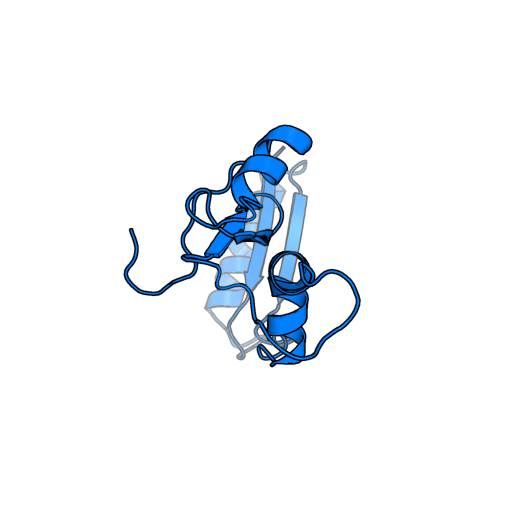.00 82.81 84 CYS A CA 1
ATOM 693 C C . CYS A 1 84 ? -1.816 5.422 -12.962 1.00 82.81 84 CYS A C 1
ATOM 695 O O . CYS A 1 84 ? -1.571 4.378 -12.362 1.00 82.81 84 CYS A O 1
ATOM 697 N N . GLN A 1 85 ? -2.334 6.485 -12.349 1.00 80.19 85 GLN A N 1
ATOM 698 C CA . GLN A 1 85 ? -2.632 6.510 -10.910 1.00 80.19 85 GLN A CA 1
ATOM 699 C C . GLN A 1 85 ? -3.833 5.623 -10.533 1.00 80.19 85 GLN A C 1
ATOM 701 O O . GLN A 1 85 ? -4.059 5.360 -9.357 1.00 80.19 85 GLN A O 1
ATOM 706 N N . THR A 1 86 ? -4.599 5.141 -11.518 1.00 78.38 86 THR A N 1
ATOM 707 C CA . THR A 1 86 ? -5.730 4.231 -11.293 1.00 78.38 86 THR A CA 1
ATOM 708 C C . THR A 1 86 ? -5.307 2.763 -11.282 1.00 78.38 86 THR A C 1
ATOM 710 O O . THR A 1 86 ? -5.764 2.011 -10.428 1.00 78.38 86 THR A O 1
ATOM 713 N N . CYS A 1 87 ? -4.447 2.333 -12.214 1.00 81.44 87 CYS A N 1
ATOM 714 C CA . CYS A 1 87 ? -4.104 0.912 -12.386 1.00 81.44 87 CYS A CA 1
ATOM 715 C C . CYS A 1 87 ? -2.607 0.584 -12.292 1.00 81.44 87 CYS A C 1
ATOM 717 O O . CYS A 1 87 ? -2.237 -0.583 -12.385 1.00 81.44 87 CYS A O 1
ATOM 719 N N . GLY A 1 88 ? -1.737 1.582 -12.133 1.00 76.12 88 GLY A N 1
ATOM 720 C CA . GLY A 1 88 ? -0.294 1.392 -11.975 1.00 76.12 88 GLY A CA 1
ATOM 721 C C . GLY A 1 88 ? 0.472 1.058 -13.259 1.00 76.12 88 GLY A C 1
ATOM 722 O O . GLY A 1 88 ? 1.684 0.868 -13.192 1.00 76.12 88 GLY A O 1
ATOM 723 N N . LYS A 1 89 ? -0.182 1.008 -14.431 1.00 77.81 89 LYS A N 1
ATOM 724 C CA . LYS A 1 89 ? 0.512 0.809 -15.716 1.00 77.81 89 LYS A CA 1
ATOM 725 C C . LYS A 1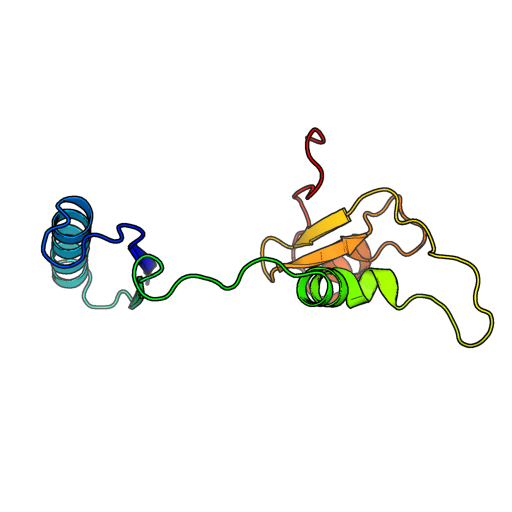 89 ? 1.475 1.963 -16.004 1.00 77.81 89 LYS A C 1
ATOM 727 O O . LYS A 1 89 ? 1.064 3.124 -15.938 1.00 77.81 89 LYS A O 1
ATOM 732 N N . MET A 1 90 ? 2.715 1.648 -16.389 1.00 79.50 90 MET A N 1
ATOM 733 C CA . MET A 1 90 ? 3.654 2.637 -16.922 1.00 79.50 90 MET A CA 1
ATOM 734 C C . MET A 1 90 ? 3.616 2.673 -18.447 1.00 79.50 90 MET A C 1
ATOM 736 O O . MET A 1 90 ? 3.718 1.657 -19.132 1.00 79.50 90 MET A O 1
ATOM 740 N N . LEU A 1 91 ? 3.440 3.877 -18.976 1.00 80.50 91 LEU A N 1
ATOM 741 C CA . LEU A 1 91 ? 3.112 4.142 -20.368 1.00 80.50 91 LEU A CA 1
ATOM 742 C C . LEU A 1 91 ? 3.959 5.314 -20.867 1.00 80.50 91 LEU A C 1
ATOM 744 O O . LEU A 1 91 ? 4.296 6.221 -20.109 1.00 80.50 91 LEU A O 1
ATOM 748 N N . CYS A 1 92 ? 4.307 5.329 -22.149 1.00 82.00 92 CYS A N 1
ATOM 749 C CA . CYS A 1 92 ? 5.018 6.455 -22.736 1.00 82.00 92 CYS A CA 1
ATOM 750 C C . CYS A 1 92 ? 4.047 7.618 -22.972 1.00 82.00 92 CYS A C 1
ATOM 752 O O . CYS A 1 92 ? 2.895 7.401 -23.361 1.00 82.00 92 CYS A O 1
ATOM 754 N N . CYS A 1 93 ? 4.516 8.840 -22.715 1.00 83.19 93 CYS A N 1
ATOM 755 C CA . CYS A 1 93 ? 3.717 10.056 -22.845 1.00 83.19 93 CYS A CA 1
ATOM 756 C C . CYS A 1 93 ? 3.258 10.313 -24.291 1.00 83.19 93 CYS A C 1
ATOM 758 O O . CYS A 1 93 ? 3.768 9.713 -25.240 1.00 83.19 93 CYS A O 1
ATOM 760 N N . ASP A 1 94 ? 2.352 11.270 -24.470 1.00 85.38 94 ASP A N 1
ATOM 761 C CA . ASP A 1 94 ? 1.762 11.611 -25.774 1.00 85.38 94 ASP A CA 1
ATOM 762 C C . ASP A 1 94 ? 2.770 12.227 -26.757 1.00 85.38 94 ASP A C 1
ATOM 764 O O . ASP A 1 94 ? 2.590 12.154 -27.971 1.00 85.38 94 ASP A O 1
ATOM 768 N N . SER A 1 95 ? 3.877 12.774 -26.250 1.00 82.69 95 SER A N 1
ATOM 769 C CA . SER A 1 95 ? 5.001 13.233 -27.076 1.00 82.69 95 SER A CA 1
ATOM 770 C C . SER A 1 95 ? 5.880 12.078 -27.569 1.00 82.69 95 SER A C 1
ATOM 772 O O . SER A 1 95 ? 6.690 12.251 -28.478 1.00 82.69 95 SER A O 1
ATOM 774 N N . SER A 1 96 ? 5.751 10.883 -26.984 1.00 79.50 96 SER A N 1
ATOM 775 C CA . SER A 1 96 ? 6.461 9.693 -27.451 1.00 79.50 96 SER A CA 1
ATOM 776 C C . SER A 1 96 ? 5.774 9.123 -28.686 1.00 79.50 96 SER A C 1
ATOM 778 O O . SER A 1 96 ? 4.553 9.044 -28.741 1.00 79.50 96 SER A O 1
ATOM 780 N N . LYS A 1 97 ? 6.552 8.620 -29.652 1.00 79.31 97 LYS A N 1
ATOM 781 C CA . LYS A 1 97 ? 6.043 8.085 -30.930 1.00 79.31 97 LYS A CA 1
ATOM 782 C C . LYS A 1 97 ? 4.862 7.114 -30.780 1.00 79.31 97 LYS A C 1
ATOM 784 O O . LYS A 1 97 ? 3.945 7.140 -31.592 1.00 79.31 97 LYS A O 1
ATOM 789 N N . ASN A 1 98 ? 4.899 6.269 -29.750 1.00 75.88 98 ASN A N 1
ATOM 790 C CA . ASN A 1 98 ? 3.894 5.235 -29.531 1.00 75.88 98 ASN A CA 1
ATOM 791 C C . ASN A 1 98 ? 2.700 5.688 -28.684 1.00 75.88 98 ASN A C 1
ATOM 793 O O . ASN A 1 98 ? 1.743 4.933 -28.657 1.00 75.88 98 ASN A O 1
ATOM 797 N N . GLN A 1 99 ? 2.715 6.848 -28.017 1.00 82.88 99 GLN A N 1
ATOM 798 C CA . GLN A 1 99 ? 1.554 7.440 -27.318 1.00 82.88 99 GLN A CA 1
ATOM 799 C C . GLN A 1 99 ? 0.725 6.452 -26.459 1.00 82.88 99 GLN A C 1
ATOM 801 O O . GLN A 1 99 ? -0.502 6.395 -26.560 1.00 82.88 99 GLN A O 1
ATOM 806 N N . HIS A 1 100 ? 1.383 5.615 -25.648 1.00 85.31 100 HIS A N 1
ATOM 807 C CA . HIS A 1 100 ? 0.697 4.583 -24.855 1.00 85.31 100 HIS A CA 1
ATOM 808 C C . HIS A 1 100 ? -0.216 5.177 -23.773 1.00 85.31 100 HIS A C 1
ATOM 810 O O . HIS A 1 100 ? -1.259 4.594 -23.487 1.00 85.31 100 HIS A O 1
ATOM 816 N N . ALA A 1 101 ? 0.145 6.330 -23.197 1.00 85.50 101 ALA A N 1
ATOM 817 C CA . ALA A 1 101 ? -0.673 7.020 -22.200 1.00 85.50 101 ALA A CA 1
ATOM 818 C C . ALA A 1 101 ? -2.039 7.428 -22.777 1.00 85.50 101 ALA A C 1
ATOM 820 O O . ALA A 1 101 ? -3.075 7.066 -22.217 1.00 85.50 101 ALA A O 1
ATOM 821 N N . ARG A 1 102 ? -2.041 8.088 -23.942 1.00 87.31 102 ARG A N 1
ATOM 822 C CA . ARG A 1 102 ? -3.257 8.444 -24.676 1.00 87.31 102 ARG A CA 1
ATOM 823 C C . ARG A 1 102 ? -4.139 7.247 -25.013 1.00 87.31 102 ARG A C 1
ATOM 825 O O . ARG A 1 102 ? -5.320 7.275 -24.684 1.00 87.31 102 ARG A O 1
ATOM 832 N N . ARG A 1 103 ? -3.590 6.192 -25.632 1.00 87.06 103 ARG A N 1
ATOM 833 C CA . ARG A 1 103 ? -4.391 4.996 -25.966 1.00 87.06 103 ARG A CA 1
ATOM 834 C C . ARG A 1 103 ? -5.017 4.368 -24.730 1.00 87.06 103 ARG A C 1
ATOM 836 O O . ARG A 1 103 ? -6.182 4.003 -24.754 1.00 87.06 103 ARG A O 1
ATOM 843 N N . HIS A 1 104 ? -4.267 4.294 -23.634 1.00 86.50 104 HIS A N 1
ATOM 844 C CA . HIS A 1 104 ? -4.793 3.768 -22.382 1.00 86.50 104 HIS A CA 1
ATOM 845 C C . HIS A 1 104 ? -5.979 4.585 -21.853 1.00 86.50 104 HIS A C 1
ATOM 847 O O . HIS A 1 104 ? -6.967 4.003 -21.407 1.00 86.50 104 HIS A O 1
ATOM 853 N N . TYR A 1 105 ? -5.903 5.916 -21.930 1.00 87.69 105 TYR A N 1
ATOM 854 C CA . TYR A 1 105 ? -7.029 6.781 -21.589 1.00 87.69 105 TYR A CA 1
ATOM 855 C C . TYR A 1 105 ? -8.222 6.564 -22.531 1.00 87.69 105 TYR A C 1
ATOM 857 O O . TYR A 1 105 ? -9.342 6.412 -22.056 1.00 87.69 105 TYR A O 1
ATOM 865 N N . GLU A 1 106 ? -7.994 6.502 -23.844 1.00 89.88 106 GLU A N 1
ATOM 866 C CA . GLU A 1 106 ? -9.058 6.323 -24.843 1.00 89.88 106 GLU A CA 1
ATOM 867 C C . GLU A 1 106 ? -9.761 4.954 -24.723 1.00 89.88 106 GLU A C 1
ATOM 869 O O . GLU A 1 106 ? -10.973 4.875 -24.905 1.00 89.88 106 GLU A O 1
ATOM 874 N N . GLU A 1 107 ? -9.030 3.887 -24.388 1.00 89.75 107 GLU A N 1
ATOM 875 C CA . GLU A 1 107 ? -9.565 2.520 -24.302 1.00 89.75 107 GLU A CA 1
ATOM 876 C C . GLU A 1 107 ? -10.176 2.184 -22.935 1.00 89.75 107 GLU A C 1
ATOM 878 O O . GLU A 1 107 ? -11.190 1.490 -22.863 1.00 89.75 107 GLU A O 1
ATOM 883 N N . ILE A 1 108 ? -9.551 2.639 -21.845 1.00 90.12 108 ILE A N 1
ATOM 884 C CA . ILE A 1 108 ? -9.902 2.232 -20.474 1.00 90.12 108 ILE A CA 1
ATOM 885 C C . ILE A 1 108 ? -10.564 3.374 -19.686 1.00 90.12 108 ILE A C 1
ATOM 887 O O . ILE A 1 108 ? -11.256 3.129 -18.701 1.00 90.12 108 ILE A O 1
ATOM 891 N N . GLY A 1 109 ? -10.374 4.630 -20.098 1.00 87.81 109 GLY A N 1
ATOM 892 C CA . GLY A 1 109 ? -10.902 5.810 -19.404 1.00 87.81 109 GLY A CA 1
ATOM 893 C C . GLY A 1 109 ? -10.100 6.232 -18.169 1.00 87.81 109 G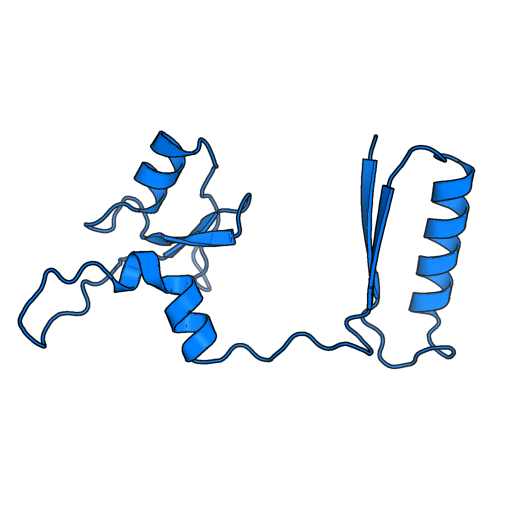LY A C 1
ATOM 894 O O . GLY A 1 109 ? -10.521 7.131 -17.441 1.00 87.81 109 GLY A O 1
ATOM 895 N N . HIS A 1 110 ? -8.949 5.609 -17.901 1.00 88.44 110 HIS A N 1
ATOM 896 C CA . HIS A 1 110 ? -8.105 5.987 -16.769 1.00 88.44 110 HIS A CA 1
ATOM 897 C C . HIS A 1 110 ? -7.236 7.204 -17.087 1.00 88.44 110 HIS A C 1
ATOM 899 O O . HIS A 1 110 ? -6.528 7.232 -18.094 1.00 88.44 110 HIS A O 1
ATOM 905 N N . ALA A 1 111 ? -7.208 8.178 -16.180 1.00 75.88 111 ALA A N 1
ATOM 906 C CA . ALA A 1 111 ? -6.304 9.313 -16.292 1.00 75.88 111 ALA A CA 1
ATOM 907 C C . ALA A 1 111 ? -4.841 8.904 -16.012 1.00 75.88 111 ALA A C 1
ATOM 909 O O . ALA A 1 111 ? -4.541 8.175 -15.061 1.00 75.88 111 ALA A O 1
ATOM 910 N N . VAL A 1 112 ? -3.916 9.404 -16.835 1.00 70.88 112 VAL A N 1
ATOM 911 C CA . VAL A 1 112 ? -2.469 9.150 -16.747 1.00 70.88 112 VAL A CA 1
ATOM 912 C C . VAL A 1 112 ? -1.767 10.495 -16.534 1.00 70.88 112 VAL A C 1
ATOM 914 O O . VAL A 1 112 ? -1.546 11.222 -17.494 1.00 70.88 112 VAL A O 1
ATOM 917 N N . ILE A 1 113 ? -1.497 10.878 -15.280 1.00 64.00 113 ILE A N 1
ATOM 918 C CA . ILE A 1 113 ? -1.161 12.281 -14.940 1.00 64.00 113 ILE A CA 1
ATOM 919 C C . ILE A 1 113 ? 0.230 12.443 -14.310 1.00 64.00 113 ILE A C 1
ATOM 921 O O . ILE A 1 113 ? 0.811 13.515 -14.419 1.00 64.00 113 ILE A O 1
ATOM 925 N N . SER A 1 114 ? 0.820 11.413 -13.697 1.00 67.62 114 SER A N 1
ATOM 926 C CA . SER A 1 114 ? 2.080 11.608 -12.963 1.00 67.62 114 SER A CA 1
ATOM 927 C C . SER A 1 114 ? 3.301 11.224 -13.786 1.00 67.62 114 SER A C 1
ATOM 929 O O . SER A 1 114 ? 3.372 10.108 -14.320 1.00 67.62 114 SER A O 1
ATOM 931 N N . SER A 1 115 ? 4.277 12.134 -13.845 1.00 66.25 115 SER A N 1
ATOM 932 C CA . SER A 1 115 ? 5.634 11.784 -14.257 1.00 66.25 115 SER A CA 1
ATOM 933 C C . SER A 1 115 ? 6.238 10.787 -13.272 1.00 66.25 115 SER A C 1
ATOM 935 O O . SER A 1 115 ? 5.973 10.831 -12.070 1.00 66.25 115 SER A O 1
ATOM 937 N N . VAL A 1 116 ? 7.029 9.859 -13.802 1.00 62.19 116 VAL A N 1
ATOM 938 C CA . VAL A 1 116 ? 7.853 8.942 -13.001 1.00 62.19 116 VAL A CA 1
ATOM 939 C C . VAL A 1 116 ? 9.315 9.392 -12.956 1.00 62.19 116 VAL A C 1
ATOM 941 O O . VAL A 1 116 ? 10.140 8.740 -12.322 1.00 62.19 116 VAL A O 1
ATOM 944 N N . GLU A 1 117 ? 9.645 10.488 -13.643 1.00 61.03 117 GLU A N 1
ATOM 945 C CA . GLU A 1 117 ? 10.998 11.026 -13.742 1.00 61.03 117 GLU A CA 1
ATOM 946 C C . GLU A 1 117 ? 11.224 12.105 -12.677 1.00 61.03 117 GLU A C 1
ATOM 948 O O . GLU A 1 117 ? 10.385 12.975 -12.447 1.00 61.03 117 GLU A O 1
ATOM 953 N N . LEU A 1 118 ? 12.378 12.044 -12.009 1.00 53.06 118 LEU A N 1
ATOM 954 C CA . LEU A 1 118 ? 12.771 13.032 -11.006 1.00 53.06 118 LEU A CA 1
ATOM 955 C C . LEU A 1 118 ? 12.962 14.406 -11.671 1.00 53.06 118 LEU A C 1
ATOM 957 O O . LEU A 1 118 ? 13.895 14.581 -12.451 1.00 53.06 118 LEU A O 1
ATOM 961 N N . GLY A 1 119 ? 12.121 15.382 -11.316 1.00 57.75 119 GLY A N 1
ATOM 962 C CA . GLY A 1 119 ? 12.269 16.785 -11.726 1.00 57.75 119 GLY A CA 1
ATOM 963 C C . GLY A 1 119 ? 11.377 17.252 -12.881 1.00 57.75 119 GLY A C 1
ATOM 964 O O . GLY A 1 119 ? 11.505 18.403 -13.287 1.00 57.75 119 GLY A O 1
ATOM 965 N N . GLU A 1 120 ? 10.475 16.410 -13.391 1.00 57.44 120 GLU A N 1
ATOM 966 C CA . GLU A 1 120 ? 9.342 16.881 -14.198 1.00 57.44 120 GLU A CA 1
ATOM 967 C C . GLU A 1 120 ? 8.129 17.138 -13.292 1.00 57.44 120 GLU A C 1
ATOM 969 O O . GLU A 1 120 ? 7.708 16.229 -12.573 1.00 57.44 120 GLU A O 1
ATOM 974 N N . GLU A 1 121 ? 7.572 18.352 -13.341 1.00 51.16 121 GLU A N 1
ATOM 975 C CA . GLU A 1 121 ? 6.232 18.663 -12.810 1.00 51.16 121 GLU A CA 1
ATOM 976 C C . GLU A 1 121 ? 5.140 18.349 -13.842 1.00 51.16 121 GLU A C 1
ATOM 978 O O . GLU A 1 121 ? 5.323 18.699 -15.034 1.00 51.16 121 GLU A O 1
#

pLDDT: mean 80.8, std 16.9, range [38.53, 98.38]